Protein AF-A0A382K1H7-F1 (afdb_monomer)

Sequence (54 aa):
RITIRYPGGDYGDAWAHELRNWLVALGIPSAQVLLEPGSGGRDRILLLLEATDV

Radius of gyration: 11.28 Å; Cα contacts (8 Å, |Δi|>4): 82; chains: 1; bounding box: 23×24×28 Å

Organism: NCBI:txid408172

Foldseek 3Di:
DKEKEFADDDVGVVVLVVVLVVVVVVPDPSVVYHYDYPPPDHPDIDIDDDDDDD

pLDDT: mean 93.13, std 7.92, range [56.53, 98.5]

Secondary structure (DSSP, 8-state):
-EEEEE-SSHHHHHHHHHHHHHHHHTT--GGGEEEEE--SSTT--EEEE-----

Solvent-accessible surface area (backbone atoms only — not comparable to full-atom values): 3155 Å² total; per-residue (Å²): 75,38,39,40,21,20,19,71,57,74,68,29,51,52,50,50,53,50,54,51,50,51,46,36,75,74,69,45,58,65,93,41,55,44,82,42,80,63,44,84,44,85,91,44,72,41,81,46,78,45,84,75,89,126

Nearest PDB structures (foldseek):
  3re3-assembly2_D  TM=5.541E-01  e=3.805E+00  Francisella tularensis subsp. tularensis SCHU S4
  2npb-assembly1_A  TM=6.234E-01  e=7.187E+00  Mus musculus
  5esz-assembly3_C  TM=5.704E-01  e=5.814E+00  Haemophilus influenzae Rd KW20
  3ern-assembly2_F  TM=5.178E-01  e=5.418E+00  Escherichia coli K-12

Mean predicted aligned error: 3.3 Å

Structure (mmCIF, N/CA/C/O backbone):
data_AF-A0A382K1H7-F1
#
_entry.id   AF-A0A382K1H7-F1
#
loop_
_atom_site.group_PDB
_atom_site.id
_atom_site.type_symbol
_atom_site.label_atom_id
_atom_site.label_alt_id
_atom_site.label_comp_id
_atom_site.label_asym_id
_atom_site.label_entity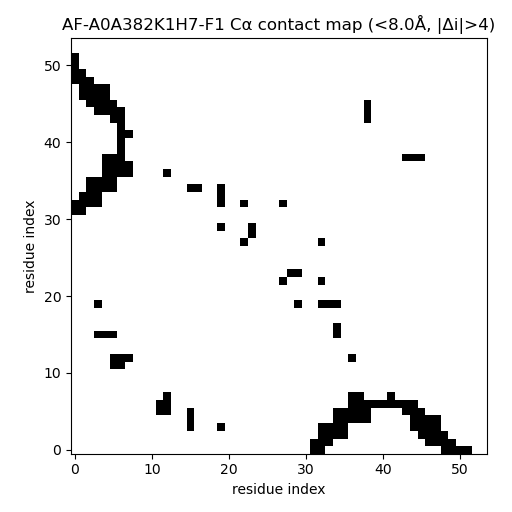_id
_atom_site.label_seq_id
_atom_site.pdbx_PDB_ins_code
_atom_site.Cartn_x
_atom_site.Cartn_y
_atom_site.Cartn_z
_atom_site.occupancy
_atom_site.B_iso_or_equiv
_atom_site.auth_seq_id
_atom_site.auth_comp_id
_atom_site.auth_asym_id
_atom_site.auth_atom_id
_atom_site.pdbx_PDB_model_num
ATOM 1 N N . ARG A 1 1 ? -4.691 8.360 6.510 1.00 94.25 1 ARG A N 1
ATOM 2 C CA . ARG A 1 1 ? -4.807 7.545 5.272 1.00 94.25 1 ARG A CA 1
ATOM 3 C C . ARG A 1 1 ? -3.415 7.290 4.705 1.00 94.25 1 ARG A C 1
ATOM 5 O O . ARG A 1 1 ? -2.550 8.140 4.869 1.00 94.25 1 ARG A O 1
ATOM 12 N N . ILE A 1 2 ? -3.184 6.115 4.113 1.00 97.31 2 ILE A N 1
ATOM 13 C CA . ILE A 1 2 ? -1.902 5.707 3.525 1.00 97.31 2 ILE A CA 1
ATOM 14 C C . ILE A 1 2 ? -2.126 5.365 2.055 1.00 97.31 2 ILE A C 1
ATOM 16 O O . ILE A 1 2 ? -2.943 4.502 1.737 1.00 97.31 2 ILE A O 1
ATOM 20 N N . THR A 1 3 ? -1.369 5.996 1.166 1.00 98.06 3 THR A N 1
ATOM 21 C CA . THR 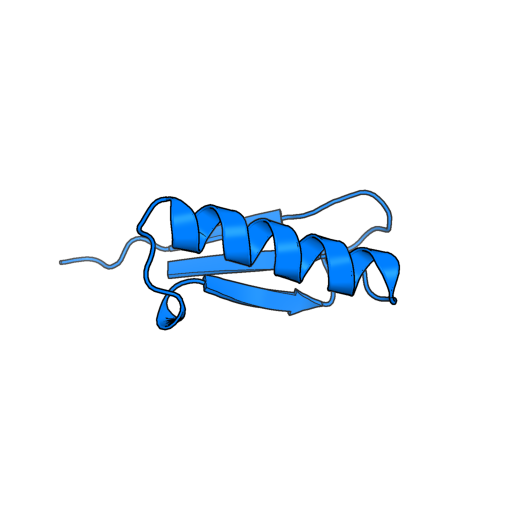A 1 3 ? -1.329 5.627 -0.252 1.00 98.06 3 THR A CA 1
ATOM 22 C C . THR A 1 3 ? 0.048 5.068 -0.585 1.00 98.06 3 THR A C 1
ATOM 24 O O . THR A 1 3 ? 1.060 5.741 -0.390 1.00 98.06 3 THR A O 1
ATOM 27 N N . ILE A 1 4 ? 0.083 3.836 -1.088 1.00 97.88 4 ILE A N 1
ATOM 28 C CA . ILE A 1 4 ? 1.277 3.153 -1.581 1.00 97.88 4 ILE A CA 1
ATOM 29 C C . ILE A 1 4 ? 1.344 3.380 -3.088 1.00 97.88 4 ILE A C 1
ATOM 31 O O . ILE A 1 4 ? 0.550 2.809 -3.838 1.00 97.88 4 ILE A O 1
ATOM 35 N N . ARG A 1 5 ? 2.306 4.188 -3.540 1.00 97.69 5 ARG A N 1
ATOM 36 C CA . ARG A 1 5 ? 2.637 4.277 -4.964 1.00 97.69 5 ARG A CA 1
ATOM 37 C C . ARG A 1 5 ? 3.759 3.333 -5.315 1.00 97.69 5 ARG A C 1
ATOM 39 O O . ARG A 1 5 ? 4.804 3.371 -4.671 1.00 97.69 5 ARG A O 1
ATOM 46 N N . TYR A 1 6 ? 3.570 2.542 -6.360 1.00 97.12 6 TYR A N 1
ATOM 47 C CA . TYR A 1 6 ? 4.478 1.454 -6.709 1.00 97.12 6 TYR A CA 1
ATOM 48 C C . TYR A 1 6 ? 4.823 1.447 -8.212 1.00 97.12 6 TYR A C 1
ATOM 50 O O . TYR A 1 6 ? 4.130 2.089 -9.011 1.00 97.12 6 TYR A O 1
ATOM 58 N N . PRO A 1 7 ? 5.925 0.799 -8.627 1.00 95.06 7 PRO A N 1
ATOM 59 C CA . PRO A 1 7 ? 6.238 0.618 -10.042 1.00 95.06 7 PRO A CA 1
ATOM 60 C C . PRO A 1 7 ? 5.175 -0.265 -10.700 1.00 95.06 7 PRO A C 1
ATOM 62 O O . PRO A 1 7 ? 4.746 -1.236 -10.100 1.00 95.06 7 PRO A O 1
ATOM 65 N N . GLY A 1 8 ? 4.749 0.031 -11.925 1.00 89.88 8 GLY A N 1
ATOM 66 C CA . GLY A 1 8 ? 3.813 -0.857 -12.625 1.00 89.88 8 GLY A CA 1
ATOM 67 C C . GLY A 1 8 ? 4.442 -2.196 -13.035 1.00 89.88 8 GLY A C 1
ATOM 68 O O . GLY A 1 8 ? 5.667 -2.347 -13.036 1.00 89.88 8 GLY A O 1
ATOM 69 N N . GLY A 1 9 ? 3.593 -3.128 -13.468 1.00 91.19 9 GLY A N 1
ATOM 70 C CA . GLY A 1 9 ? 3.983 -4.472 -13.896 1.00 91.19 9 GLY A CA 1
ATOM 71 C C . GLY A 1 9 ? 3.926 -5.486 -12.756 1.00 91.19 9 GLY A C 1
ATO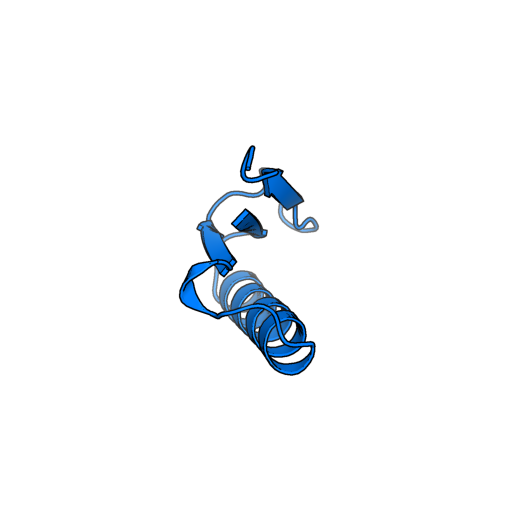M 72 O O . GLY A 1 9 ? 3.946 -5.115 -11.583 1.00 91.19 9 GLY A O 1
ATOM 73 N N . ASP A 1 10 ? 3.904 -6.769 -13.116 1.00 93.12 10 ASP A N 1
ATOM 74 C CA . ASP A 1 10 ? 3.554 -7.879 -12.217 1.00 93.12 10 ASP A CA 1
ATOM 75 C C . ASP A 1 10 ? 4.320 -7.874 -10.890 1.00 93.12 10 ASP A C 1
ATOM 77 O O . ASP A 1 10 ? 3.746 -8.092 -9.824 1.00 93.12 10 ASP A 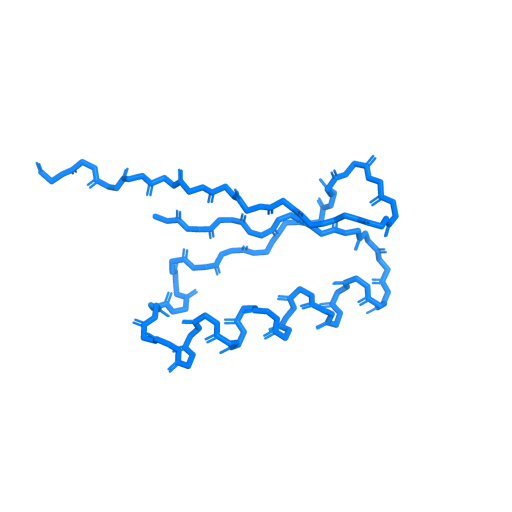O 1
ATOM 81 N N . TYR A 1 11 ? 5.625 -7.591 -10.940 1.00 91.62 11 TYR A N 1
ATOM 82 C CA . TYR A 1 11 ? 6.469 -7.581 -9.746 1.00 91.62 11 TYR A CA 1
ATOM 83 C C . TYR A 1 11 ? 6.122 -6.425 -8.802 1.00 91.62 11 TYR A C 1
ATOM 85 O O . TYR A 1 11 ? 6.088 -6.593 -7.584 1.00 91.62 11 TYR A O 1
ATOM 93 N N . GLY A 1 12 ? 5.844 -5.247 -9.362 1.00 93.38 12 GLY A N 1
ATOM 94 C CA . GLY A 1 12 ? 5.454 -4.084 -8.578 1.00 93.38 12 GLY A CA 1
ATOM 95 C C . GLY A 1 12 ? 4.050 -4.232 -8.000 1.00 93.38 12 GLY A C 1
ATOM 96 O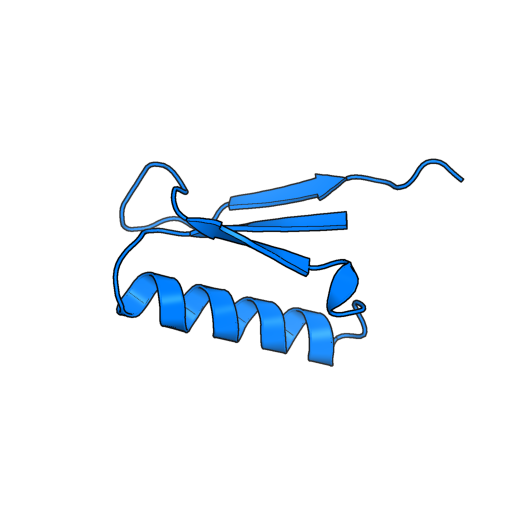 O . GLY A 1 12 ? 3.849 -3.906 -6.831 1.00 93.38 12 GLY A O 1
ATOM 97 N N . ASP A 1 13 ? 3.114 -4.798 -8.768 1.00 94.44 13 ASP A N 1
ATOM 98 C CA . ASP A 1 13 ? 1.775 -5.138 -8.283 1.00 94.44 13 ASP A CA 1
ATOM 99 C C . ASP A 1 13 ? 1.840 -6.138 -7.119 1.00 94.44 13 ASP A C 1
ATOM 101 O O . ASP A 1 13 ? 1.227 -5.902 -6.075 1.00 94.44 13 ASP A O 1
ATOM 105 N N . ALA A 1 14 ? 2.614 -7.220 -7.254 1.00 95.50 14 ALA A N 1
ATOM 106 C CA . ALA A 1 14 ? 2.774 -8.223 -6.201 1.00 95.50 14 ALA A CA 1
ATOM 107 C C . ALA A 1 14 ? 3.331 -7.607 -4.910 1.00 95.50 14 ALA A C 1
ATOM 109 O O . ALA A 1 14 ? 2.761 -7.786 -3.831 1.00 95.50 14 ALA A O 1
ATOM 110 N N . TRP A 1 15 ? 4.397 -6.815 -5.031 1.00 93.94 15 TRP A N 1
ATOM 111 C CA . TRP A 1 15 ? 5.038 -6.183 -3.883 1.00 93.94 15 TRP A CA 1
ATOM 112 C C . TRP A 1 15 ? 4.127 -5.153 -3.199 1.00 93.94 15 TRP A C 1
ATOM 114 O O . TRP A 1 15 ? 4.060 -5.092 -1.973 1.00 93.94 15 TRP A O 1
ATOM 124 N N . ALA A 1 16 ? 3.373 -4.365 -3.972 1.00 96.50 16 ALA A N 1
ATOM 125 C CA . ALA A 1 16 ? 2.427 -3.391 -3.429 1.00 96.50 16 ALA A CA 1
ATOM 126 C C . ALA A 1 16 ? 1.324 -4.058 -2.595 1.00 96.50 16 ALA A C 1
ATOM 128 O O . ALA A 1 16 ? 0.985 -3.582 -1.506 1.00 96.50 16 ALA A O 1
ATOM 129 N N . HIS A 1 17 ? 0.796 -5.188 -3.074 1.00 97.50 17 HIS A N 1
ATOM 130 C CA . HIS A 1 17 ? -0.185 -5.975 -2.332 1.00 97.50 17 HIS A CA 1
ATOM 131 C C . HIS A 1 17 ? 0.416 -6.603 -1.072 1.00 97.50 17 HIS A C 1
ATOM 133 O O . HIS A 1 17 ? -0.236 -6.601 -0.027 1.00 97.50 17 HIS A O 1
ATOM 139 N N . GLU A 1 18 ? 1.654 -7.092 -1.136 1.00 97.94 18 GLU A N 1
ATOM 140 C CA . GLU A 1 18 ? 2.342 -7.666 0.019 1.00 97.94 18 GLU A CA 1
ATOM 141 C C . GLU A 1 18 ? 2.590 -6.621 1.115 1.00 97.94 18 GLU A C 1
ATOM 143 O O . GLU A 1 18 ? 2.200 -6.833 2.266 1.00 97.94 18 GLU A O 1
ATOM 148 N N . LEU A 1 19 ? 3.107 -5.443 0.753 1.00 97.75 19 LEU A N 1
ATOM 149 C CA . LEU A 1 19 ? 3.283 -4.347 1.703 1.00 97.75 19 LEU A CA 1
ATOM 150 C C . LEU A 1 19 ? 1.947 -3.921 2.330 1.00 97.75 19 LEU A C 1
ATOM 152 O O . LEU A 1 19 ? 1.866 -3.720 3.544 1.00 97.75 19 LEU A O 1
ATOM 156 N N . ARG A 1 20 ? 0.876 -3.816 1.531 1.00 98.25 20 ARG A N 1
ATOM 157 C CA . ARG A 1 20 ? -0.469 -3.540 2.058 1.00 98.25 20 ARG A CA 1
ATOM 158 C C . ARG A 1 20 ? -0.903 -4.602 3.066 1.00 98.25 20 ARG A C 1
ATOM 160 O O . ARG A 1 20 ? -1.451 -4.245 4.107 1.00 98.25 20 ARG A O 1
ATOM 167 N N . ASN A 1 21 ? -0.659 -5.880 2.787 1.00 98.50 21 ASN A N 1
ATOM 168 C CA . ASN A 1 21 ? -1.011 -6.967 3.698 1.00 98.50 21 ASN A CA 1
ATOM 169 C C . ASN A 1 21 ? -0.242 -6.871 5.023 1.00 98.50 21 ASN A C 1
ATOM 171 O O . ASN A 1 21 ? -0.841 -7.081 6.077 1.00 98.50 21 ASN A O 1
ATOM 175 N N . TRP A 1 22 ? 1.038 -6.490 4.999 1.00 98.31 22 TRP A N 1
ATOM 176 C CA . TRP A 1 22 ? 1.806 -6.244 6.224 1.00 98.31 22 TRP A CA 1
ATOM 177 C C . TRP A 1 22 ? 1.233 -5.088 7.048 1.00 98.31 22 TRP A C 1
ATOM 179 O O . TRP A 1 22 ? 1.045 -5.237 8.252 1.00 98.31 22 TRP A O 1
ATOM 189 N N . LEU A 1 23 ? 0.888 -3.958 6.417 1.00 98.00 23 LEU A N 1
ATOM 190 C CA . LEU A 1 23 ? 0.267 -2.823 7.117 1.00 98.00 23 LEU A CA 1
ATOM 191 C C . LEU A 1 23 ? -1.069 -3.209 7.765 1.00 98.00 23 LEU A C 1
ATOM 193 O O . LEU A 1 23 ? -1.353 -2.808 8.893 1.00 98.00 23 LEU A O 1
ATOM 197 N N . VAL A 1 24 ? -1.866 -4.028 7.078 1.00 98.19 24 VAL A N 1
ATOM 198 C CA . VAL A 1 24 ? -3.120 -4.560 7.625 1.00 98.19 24 VAL A CA 1
ATOM 199 C C . VAL A 1 24 ? -2.865 -5.498 8.804 1.00 98.19 24 VAL A C 1
ATOM 201 O O . VAL A 1 24 ? -3.540 -5.383 9.825 1.00 98.19 24 VAL A O 1
ATOM 204 N N . ALA A 1 25 ? -1.867 -6.381 8.713 1.00 98.44 25 ALA A N 1
ATOM 205 C CA . ALA A 1 25 ? -1.481 -7.266 9.814 1.00 98.44 25 ALA A CA 1
ATOM 206 C C . ALA A 1 25 ? -0.985 -6.494 11.052 1.00 98.44 25 ALA A C 1
ATOM 208 O O . ALA A 1 25 ? -1.150 -6.962 12.176 1.00 98.44 25 ALA A O 1
ATOM 209 N N . LEU A 1 26 ? -0.435 -5.293 10.854 1.00 97.56 26 LEU A N 1
ATOM 210 C CA . LEU A 1 26 ? -0.038 -4.363 11.917 1.00 97.56 26 LEU A CA 1
ATOM 211 C C . LEU A 1 26 ? -1.207 -3.537 12.486 1.00 97.56 26 LEU A C 1
ATOM 213 O O . LEU A 1 26 ? -0.996 -2.696 13.357 1.00 97.56 26 LEU A O 1
ATOM 217 N N . GLY A 1 27 ? -2.438 -3.777 12.027 1.00 97.31 27 GLY A N 1
ATOM 218 C CA . GLY A 1 27 ? -3.653 -3.177 12.579 1.00 97.31 27 GLY A CA 1
ATOM 219 C C . GLY A 1 27 ? -4.171 -1.950 11.831 1.00 97.31 27 GLY A C 1
ATOM 220 O O . GLY A 1 27 ? -5.145 -1.345 12.278 1.00 97.31 27 GLY A O 1
ATOM 221 N N . ILE A 1 28 ? -3.582 -1.576 10.690 1.00 96.69 28 ILE A N 1
ATOM 222 C CA . ILE A 1 28 ? -4.117 -0.484 9.867 1.00 96.69 28 ILE A CA 1
ATOM 223 C C . ILE A 1 28 ? -5.336 -1.008 9.093 1.00 96.69 28 ILE A C 1
ATOM 225 O O . ILE A 1 28 ? -5.212 -1.978 8.341 1.00 96.69 28 ILE A O 1
ATOM 229 N N . PRO A 1 29 ? -6.523 -0.386 9.215 1.00 97.06 29 PRO A N 1
ATOM 230 C CA . PRO A 1 29 ? -7.695 -0.826 8.470 1.00 97.06 29 PRO A CA 1
ATOM 231 C C . PRO 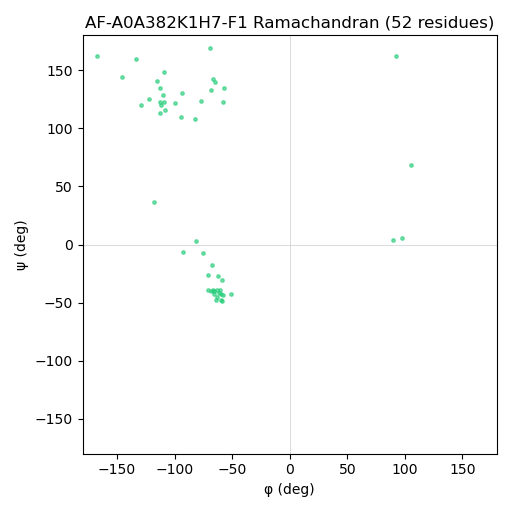A 1 29 ? -7.430 -0.826 6.964 1.00 97.06 29 PRO A C 1
ATOM 233 O O . PRO A 1 29 ? -6.928 0.150 6.409 1.00 97.06 29 PRO A O 1
ATOM 236 N N . SER A 1 30 ? -7.825 -1.897 6.276 1.00 97.06 30 SER A N 1
ATOM 237 C CA . SER A 1 30 ? -7.567 -2.062 4.839 1.00 97.06 30 SER A CA 1
ATOM 238 C C . SER A 1 30 ? -8.156 -0.938 3.980 1.00 97.06 30 SER A C 1
ATOM 240 O O . SER A 1 30 ? -7.575 -0.584 2.958 1.00 97.06 30 SER A O 1
ATOM 242 N N . ALA A 1 31 ? -9.268 -0.338 4.418 1.00 96.50 31 ALA A N 1
ATOM 243 C CA . ALA A 1 31 ? -9.898 0.820 3.784 1.00 96.50 31 ALA A CA 1
ATOM 244 C C . ALA A 1 31 ? -9.052 2.107 3.869 1.00 96.50 31 ALA A C 1
ATOM 246 O O . ALA A 1 31 ? -9.289 3.051 3.122 1.00 96.50 31 ALA A O 1
ATOM 247 N N . GLN A 1 32 ? -8.068 2.159 4.772 1.00 96.62 32 GLN A N 1
ATOM 248 C CA . GLN A 1 32 ? -7.142 3.282 4.910 1.00 96.62 32 GLN A CA 1
ATOM 249 C C . GLN A 1 32 ? -5.858 3.107 4.093 1.00 96.62 32 GLN A C 1
ATOM 251 O O . GLN A 1 32 ? -5.072 4.052 4.052 1.00 96.62 32 GLN A O 1
ATOM 256 N N . VAL A 1 33 ? -5.641 1.944 3.463 1.00 97.69 33 VAL A N 1
ATOM 257 C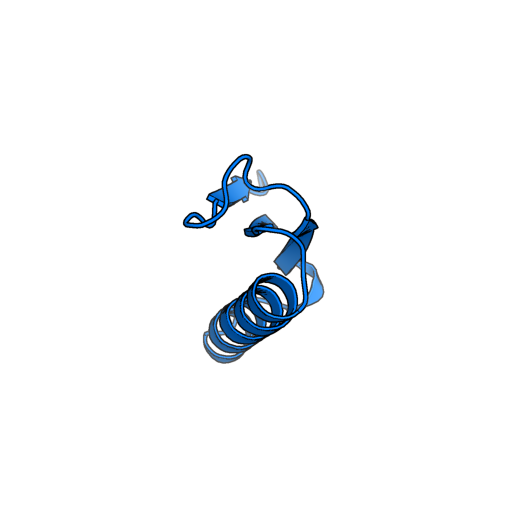 CA . VAL A 1 33 ? -4.453 1.646 2.651 1.00 97.69 33 VAL A CA 1
ATOM 258 C C . VAL A 1 33 ? -4.850 1.491 1.189 1.00 97.69 33 VAL A C 1
ATOM 260 O O . VAL A 1 33 ? -5.521 0.528 0.811 1.00 97.69 33 VAL A O 1
ATOM 263 N N . LEU A 1 34 ? -4.400 2.424 0.359 1.00 97.75 34 LEU A N 1
ATOM 264 C CA . LEU A 1 34 ? -4.672 2.442 -1.074 1.00 97.75 34 LEU A CA 1
ATOM 265 C C . LEU A 1 34 ? -3.421 2.124 -1.877 1.00 97.75 34 LEU A C 1
ATOM 267 O O . LEU A 1 34 ? -2.313 2.463 -1.469 1.00 97.75 34 LEU A O 1
ATOM 271 N N . LEU A 1 35 ? 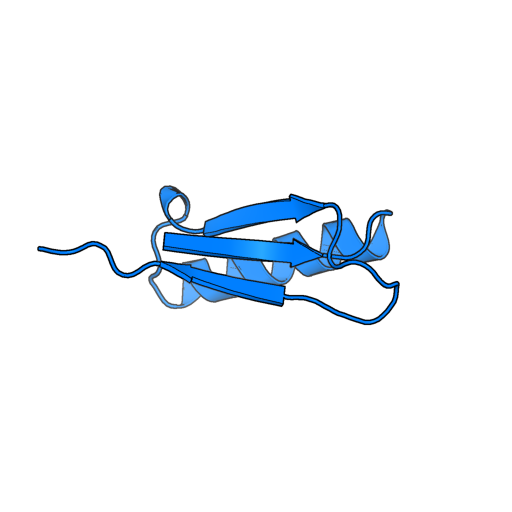-3.623 1.492 -3.028 1.00 97.50 35 LEU A N 1
ATOM 272 C CA . LEU A 1 35 ? -2.577 1.184 -3.992 1.00 97.50 35 LEU A CA 1
ATOM 273 C C . LEU A 1 35 ? -2.775 2.065 -5.225 1.00 97.50 35 LEU A C 1
ATOM 275 O O . LEU A 1 35 ? -3.871 2.110 -5.781 1.00 97.50 35 LEU A O 1
ATOM 279 N N . GLU A 1 36 ? -1.721 2.753 -5.650 1.00 96.50 36 GLU A N 1
ATOM 280 C CA . GLU A 1 36 ? -1.713 3.578 -6.859 1.00 96.50 36 GLU A CA 1
ATOM 281 C C . GLU A 1 36 ? -0.498 3.215 -7.732 1.00 96.50 36 GLU A C 1
ATOM 283 O O . GLU A 1 36 ? 0.643 3.369 -7.289 1.00 96.50 36 GLU A O 1
ATOM 288 N N . PRO A 1 37 ? -0.677 2.753 -8.979 1.00 94.25 37 PRO A N 1
ATOM 289 C CA . PRO A 1 37 ? 0.458 2.548 -9.868 1.00 94.25 37 PRO A CA 1
ATOM 290 C C . PRO A 1 37 ? 1.107 3.895 -10.219 1.00 94.25 37 PRO A C 1
ATOM 292 O O . PRO A 1 37 ? 0.428 4.902 -10.420 1.00 94.25 37 PRO A O 1
ATOM 295 N N . GLY A 1 38 ? 2.436 3.913 -10.323 1.00 92.44 38 GLY A N 1
ATOM 296 C CA . GLY A 1 38 ? 3.204 5.102 -10.694 1.00 92.44 38 GLY A CA 1
ATOM 297 C C . GLY A 1 38 ? 3.942 5.759 -9.527 1.00 92.44 38 GLY A C 1
ATOM 298 O O . GLY A 1 38 ? 3.678 6.901 -9.162 1.00 92.44 38 GLY A O 1
ATOM 299 N N . SER A 1 39 ? 4.964 5.086 -8.995 1.00 90.12 39 SER A N 1
ATOM 300 C CA . SER A 1 39 ? 5.945 5.695 -8.077 1.00 90.12 39 SER A CA 1
ATOM 301 C C . SER A 1 39 ? 6.971 6.605 -8.782 1.00 90.12 39 SER A C 1
ATOM 303 O O . SER A 1 39 ? 7.760 7.294 -8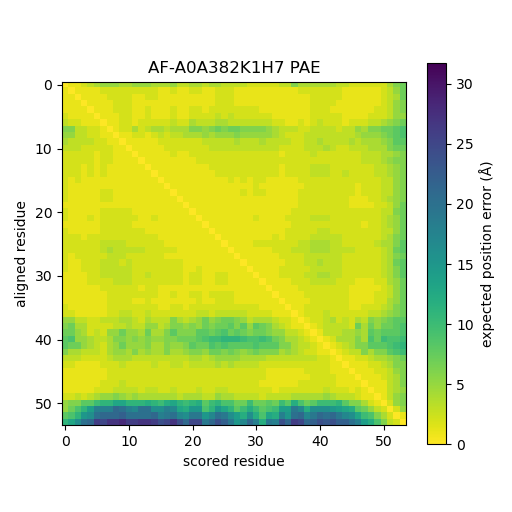.133 1.00 90.12 39 SER A O 1
ATOM 305 N N . GLY A 1 40 ? 6.963 6.618 -10.122 1.00 86.69 40 GLY A N 1
ATOM 306 C CA . GLY A 1 40 ? 7.798 7.431 -11.014 1.00 86.69 40 GLY A CA 1
ATOM 307 C C . GLY A 1 40 ? 9.143 6.798 -11.418 1.00 86.69 40 GLY A C 1
ATOM 308 O O . GLY A 1 40 ? 9.959 7.458 -12.064 1.00 86.69 40 GLY A O 1
ATOM 309 N N . GLY A 1 41 ? 9.423 5.560 -11.006 1.00 84.81 41 GLY A N 1
ATOM 310 C CA . GLY A 1 41 ? 10.641 4.827 -11.363 1.00 84.81 41 GLY A CA 1
ATOM 311 C C . GLY A 1 41 ? 10.536 3.353 -10.992 1.00 84.81 41 GLY A C 1
ATOM 312 O O . GLY A 1 41 ? 9.673 2.984 -10.204 1.00 84.81 41 GLY A O 1
ATOM 313 N N . ARG A 1 42 ? 11.393 2.511 -11.579 1.00 82.31 42 ARG A N 1
ATOM 314 C CA . ARG A 1 42 ? 11.275 1.046 -11.469 1.00 82.31 42 ARG A CA 1
ATOM 315 C C . ARG A 1 42 ? 11.622 0.478 -10.089 1.00 82.31 42 ARG A C 1
ATOM 317 O O . ARG A 1 42 ? 11.039 -0.526 -9.713 1.00 82.31 42 ARG A O 1
ATOM 324 N N . ASP A 1 43 ? 12.465 1.162 -9.320 1.00 87.19 43 ASP A N 1
ATOM 325 C CA . ASP A 1 43 ? 13.034 0.621 -8.073 1.00 87.19 43 ASP A CA 1
ATOM 326 C C . ASP A 1 43 ? 12.633 1.432 -6.837 1.00 87.19 43 ASP A C 1
ATOM 328 O O . ASP A 1 43 ? 13.437 1.678 -5.938 1.00 87.19 43 ASP A O 1
ATOM 332 N N . ARG A 1 44 ? 11.395 1.935 -6.806 1.00 89.50 44 ARG A N 1
ATOM 333 C CA . ARG A 1 44 ? 10.926 2.739 -5.674 1.00 89.50 44 ARG A CA 1
ATOM 334 C C . ARG A 1 44 ? 9.458 2.547 -5.362 1.00 89.50 44 ARG A C 1
ATOM 336 O O . ARG A 1 44 ? 8.631 2.469 -6.268 1.00 89.50 44 ARG A O 1
ATOM 343 N N . ILE A 1 45 ? 9.152 2.583 -4.073 1.00 93.50 45 ILE A N 1
ATOM 344 C CA . ILE A 1 45 ? 7.806 2.739 -3.533 1.00 93.50 45 ILE A CA 1
ATOM 345 C C . ILE A 1 45 ? 7.745 4.067 -2.787 1.00 93.50 45 ILE A C 1
ATOM 347 O O . ILE A 1 45 ? 8.699 4.448 -2.110 1.00 93.50 45 ILE A O 1
ATOM 351 N N . LEU A 1 46 ? 6.623 4.772 -2.916 1.00 96.56 46 LEU A N 1
ATOM 352 C CA . LEU A 1 46 ? 6.336 5.969 -2.131 1.00 96.56 46 LEU A CA 1
ATOM 353 C C . LEU A 1 46 ? 5.175 5.683 -1.187 1.00 96.56 46 LEU A C 1
ATOM 355 O O . LEU A 1 46 ? 4.158 5.128 -1.601 1.00 96.56 46 LEU A O 1
ATOM 359 N N . LEU A 1 47 ? 5.326 6.105 0.064 1.00 96.69 47 LEU A N 1
ATOM 360 C CA . LEU A 1 47 ? 4.260 6.099 1.056 1.00 96.69 47 LEU A CA 1
ATOM 361 C C . LEU A 1 47 ? 3.825 7.536 1.303 1.00 96.69 47 LEU A C 1
ATOM 363 O O . LEU A 1 47 ? 4.611 8.351 1.782 1.00 96.69 47 LEU A O 1
ATOM 367 N N . LEU A 1 48 ? 2.580 7.840 0.958 1.00 96.81 48 LEU A N 1
ATOM 368 C CA . LEU A 1 48 ? 1.967 9.125 1.253 1.00 96.81 48 LEU A CA 1
ATOM 369 C C . LEU A 1 48 ? 1.098 8.949 2.491 1.00 96.81 48 LEU A C 1
ATOM 371 O O . LEU A 1 48 ? 0.210 8.094 2.508 1.00 96.81 48 LEU A O 1
ATOM 375 N N . LEU A 1 49 ? 1.388 9.734 3.524 1.00 96.00 49 LEU A N 1
ATOM 376 C CA . LEU A 1 49 ? 0.681 9.709 4.796 1.00 96.00 49 LEU A CA 1
ATOM 377 C C . LEU A 1 49 ? -0.153 10.979 4.916 1.00 96.00 49 LEU A C 1
ATOM 379 O O . LEU A 1 49 ? 0.377 12.085 4.867 1.00 96.00 49 LEU A O 1
ATOM 383 N N . GLU A 1 50 ? -1.453 10.806 5.098 1.00 93.62 50 GLU A N 1
ATOM 384 C CA . GLU A 1 50 ? -2.385 11.893 5.375 1.00 93.62 50 GLU A CA 1
ATOM 385 C C . GLU A 1 50 ? -2.881 11.730 6.809 1.00 93.62 50 GLU A C 1
ATOM 387 O O . GLU A 1 50 ? -3.465 10.693 7.154 1.00 93.62 50 GLU A O 1
ATOM 392 N N . ALA A 1 51 ? -2.638 12.736 7.648 1.00 83.94 51 ALA A N 1
ATOM 393 C CA . ALA A 1 51 ? -3.302 12.825 8.937 1.00 83.94 51 ALA A CA 1
ATOM 394 C C . ALA A 1 51 ? -4.786 13.107 8.689 1.00 83.94 51 ALA A C 1
ATOM 396 O O . ALA A 1 51 ? -5.140 13.948 7.865 1.00 83.94 51 ALA A O 1
ATOM 397 N N . THR A 1 52 ? -5.656 12.374 9.372 1.00 72.31 52 THR A N 1
ATOM 398 C CA . THR A 1 52 ? -7.053 12.781 9.469 1.00 72.31 52 THR A CA 1
ATOM 399 C C . THR A 1 52 ? -7.090 13.805 10.594 1.00 72.31 52 THR A C 1
ATOM 401 O O . THR A 1 52 ? -6.870 13.419 11.742 1.00 72.31 52 THR A O 1
ATOM 404 N N . ASP A 1 53 ? -7.278 15.087 10.279 1.00 67.62 53 ASP A N 1
ATOM 405 C CA . ASP A 1 53 ? -7.544 16.086 11.316 1.00 67.62 53 ASP A CA 1
ATOM 406 C C . ASP A 1 53 ? -8.808 15.646 12.069 1.00 67.62 53 ASP A C 1
ATOM 408 O O . ASP A 1 53 ? -9.842 15.370 11.450 1.00 67.62 53 ASP A O 1
ATOM 412 N N . VAL A 1 54 ? -8.673 15.473 13.386 1.00 56.53 54 VAL A N 1
ATOM 413 C CA . VAL A 1 54 ? -9.760 15.111 14.309 1.00 56.53 54 VAL A CA 1
ATOM 414 C C . VAL A 1 54 ? -10.393 16.381 14.848 1.00 56.53 54 VAL A C 1
ATOM 416 O O . VAL A 1 54 ? -9.616 17.280 15.246 1.00 56.53 54 VAL A O 1
#